Protein AF-A0A423TAK5-F1 (afdb_monomer)

Foldseek 3Di:
DDDDDDPPPPPPPPPVPPDDPPQCVLLVPAPDSPQLVVLLVLVVQLVVPVCPQPVLVVLLVVQCVVVVHDQDDQDPDPPPQDPDSSSSSSVVRVVVCVVPVPSVVSSVVSSVVCVQPDDQPLVVCLVCLCVRSDVVPVVLNVLLNVQSVPQDDPGNVSSVVSSCVSSRHD

pLDDT: mean 71.36, std 17.02, range [30.17, 91.31]

Secondary structure (DSSP, 8-state):
-----------------SS---HHHHHTT-SSHHHHHHHHHHHHHHHHHS-HHHHHHHHHHHHHHHTT--PPP-----TTS-S-HHHHHHHHHHHHHHT-HHHHHHHHHHHHHHHHH----HHHHHHHHHHHH-TT-HHHHHHHHHHHHH---SSHHHHHHHHHGGGG--

Organism: Penaeus vannamei (NCBI:txid6689)

Mean predicted aligned error: 14.68 Å

R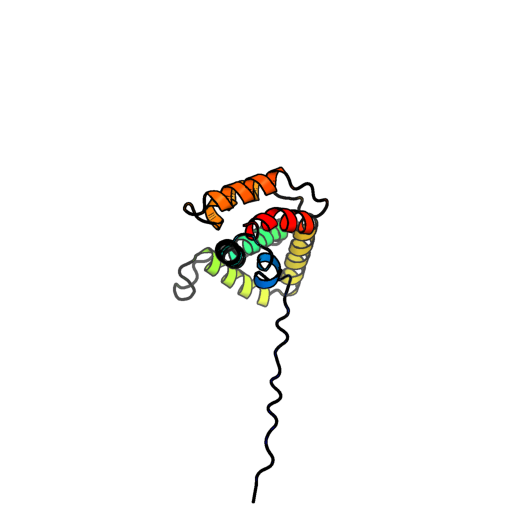adius of gyration: 21.28 Å; Cα contacts (8 Å, |Δi|>4): 114; chains: 1; bounding box: 60×43×61 Å

Sequence (170 aa):
MVGVALAQEQTTAASTTSGSNDAAVRCANSTDNTECLRRAEVCRAMFNRTHTYDRMVQSIRDCAEQLNITLPTPAPLPANNSSDPDRRYYNQLKLWFRARPQVKQQIFSCAHQIQQRRTPRREYLKTRVVVWVGEEETILAGLLRSNIDSCSAPSRQAYLSCVFEACYTP

Nearest PDB structures (foldseek):
  6nhj-assembly1_2  TM=2.029E-01  e=2.257E+00  Murine cytomegalovirus (strain Smith)

Structure (mmCIF, N/CA/C/O backbone):
data_AF-A0A423TAK5-F1
#
_entry.id   AF-A0A423TAK5-F1
#
loop_
_atom_site.group_PDB
_atom_site.id
_atom_site.type_symbol
_atom_site.label_atom_id
_atom_site.label_alt_id
_atom_site.label_comp_id
_atom_site.label_asym_id
_atom_site.label_entity_id
_atom_site.label_seq_id
_atom_site.pdbx_PDB_ins_code
_atom_site.Cartn_x
_atom_site.Cartn_y
_atom_site.Cartn_z
_atom_site.occupancy
_atom_site.B_iso_or_equiv
_atom_site.auth_seq_id
_atom_site.auth_comp_id
_atom_site.auth_asym_id
_atom_site.auth_atom_id
_atom_site.pdbx_PDB_model_num
ATOM 1 N N . MET A 1 1 ? 42.765 -17.620 38.499 1.00 39.78 1 MET A N 1
ATOM 2 C CA . MET A 1 1 ? 41.332 -17.966 38.602 1.00 39.78 1 MET A CA 1
ATOM 3 C C . MET A 1 1 ? 40.537 -16.812 38.032 1.00 39.78 1 MET A C 1
ATOM 5 O O . MET A 1 1 ? 40.765 -15.674 38.411 1.00 39.78 1 MET A O 1
ATOM 9 N N . VAL A 1 2 ? 39.740 -17.139 37.022 1.00 30.17 2 VAL A N 1
ATOM 10 C CA . VAL A 1 2 ? 38.994 -16.249 36.129 1.00 30.17 2 VAL A CA 1
ATOM 11 C C . VAL A 1 2 ? 37.653 -15.900 36.769 1.00 30.17 2 VAL A C 1
ATOM 13 O O . VAL A 1 2 ? 37.059 -16.759 37.414 1.00 30.17 2 VAL A O 1
ATOM 16 N N . GLY A 1 3 ? 37.163 -14.678 36.559 1.00 31.25 3 GLY A N 1
ATOM 17 C CA . GLY A 1 3 ? 35.797 -14.317 36.937 1.00 31.25 3 GLY A CA 1
ATOM 18 C C . GLY A 1 3 ? 35.450 -12.842 36.762 1.00 31.25 3 GLY A C 1
ATOM 19 O O . GLY A 1 3 ? 34.820 -12.273 37.643 1.00 31.25 3 GLY A O 1
ATOM 20 N N . VAL A 1 4 ? 35.878 -12.198 35.669 1.00 41.81 4 VAL A N 1
ATOM 21 C CA . VAL A 1 4 ? 35.356 -10.869 35.309 1.00 41.81 4 VAL A CA 1
ATOM 22 C C . VAL A 1 4 ? 34.043 -11.084 34.565 1.00 41.81 4 VAL A C 1
ATOM 24 O O . VAL A 1 4 ? 34.020 -11.702 33.501 1.00 41.81 4 VAL A O 1
ATOM 27 N N . ALA A 1 5 ? 32.950 -10.625 35.172 1.00 37.38 5 ALA A N 1
ATOM 28 C CA . ALA A 1 5 ? 31.611 -10.681 34.612 1.00 37.38 5 ALA A CA 1
ATOM 29 C C . ALA A 1 5 ? 31.556 -9.890 33.296 1.00 37.38 5 ALA A C 1
ATOM 31 O O . ALA A 1 5 ? 31.772 -8.680 33.271 1.00 37.38 5 ALA A O 1
ATOM 32 N N . LEU A 1 6 ? 31.276 -10.599 32.202 1.00 35.34 6 LEU A N 1
ATOM 33 C CA . LEU A 1 6 ? 30.931 -10.020 30.910 1.00 35.34 6 LEU A CA 1
ATOM 34 C C . LEU A 1 6 ? 29.619 -9.245 31.065 1.00 35.34 6 LEU A C 1
ATOM 36 O O . LEU A 1 6 ? 28.545 -9.838 31.155 1.00 35.34 6 LEU A O 1
ATOM 40 N N . ALA A 1 7 ? 29.714 -7.917 31.089 1.00 36.69 7 ALA A N 1
ATOM 41 C CA . ALA A 1 7 ? 28.585 -7.056 30.788 1.00 36.69 7 ALA A CA 1
ATOM 42 C C . ALA A 1 7 ? 28.173 -7.342 29.337 1.00 36.69 7 ALA A C 1
ATOM 44 O O . ALA A 1 7 ? 28.862 -6.959 28.393 1.00 36.69 7 ALA A O 1
ATOM 45 N N . GLN A 1 8 ? 27.082 -8.086 29.157 1.00 34.66 8 GLN A N 1
ATOM 46 C CA . GLN A 1 8 ? 26.405 -8.172 27.871 1.00 34.66 8 GLN A CA 1
ATOM 47 C C . GLN A 1 8 ? 25.842 -6.785 27.561 1.00 34.66 8 GLN A C 1
ATOM 49 O O . GLN A 1 8 ? 24.770 -6.418 28.038 1.00 34.66 8 GLN A O 1
ATOM 54 N N . GLU A 1 9 ? 26.567 -6.018 26.749 1.00 31.91 9 GLU A N 1
ATOM 55 C CA . GLU A 1 9 ? 25.977 -4.960 25.940 1.00 31.91 9 GLU A CA 1
ATOM 56 C C . GLU A 1 9 ? 24.928 -5.619 25.040 1.00 31.91 9 GLU A C 1
ATOM 58 O O . GLU A 1 9 ? 25.217 -6.124 23.954 1.00 31.91 9 GLU A O 1
ATOM 63 N N . GLN A 1 10 ? 23.686 -5.660 25.526 1.00 32.94 10 GLN A N 1
ATOM 64 C CA . GLN A 1 10 ? 22.521 -5.801 24.672 1.00 32.94 10 GLN A CA 1
ATOM 65 C C . GLN A 1 10 ? 22.537 -4.603 23.731 1.00 32.94 10 GLN A C 1
ATOM 67 O O . GLN A 1 10 ? 22.034 -3.525 24.038 1.00 32.94 10 GLN A O 1
ATOM 72 N N . THR A 1 11 ? 23.154 -4.804 22.572 1.00 31.67 11 THR A N 1
ATOM 73 C CA . THR A 1 11 ? 22.955 -3.985 21.390 1.00 31.67 11 THR A CA 1
ATOM 74 C C . THR A 1 11 ? 21.483 -4.155 21.030 1.00 31.67 11 THR A C 1
ATOM 76 O O . THR A 1 11 ? 21.094 -5.058 20.289 1.00 31.67 11 THR A O 1
ATOM 79 N N . THR A 1 12 ? 20.623 -3.332 21.630 1.00 32.78 12 THR A N 1
ATOM 80 C CA . THR A 1 12 ? 19.266 -3.132 21.149 1.00 32.78 12 THR A CA 1
ATOM 81 C C . THR A 1 12 ? 19.424 -2.550 19.760 1.00 32.78 12 THR A C 1
ATOM 83 O O . THR A 1 12 ? 19.722 -1.373 19.569 1.00 32.78 12 THR A O 1
ATOM 86 N N . ALA A 1 13 ? 19.317 -3.427 18.763 1.00 32.31 13 ALA A N 1
ATOM 87 C CA . ALA A 1 13 ? 19.166 -3.026 17.385 1.00 32.31 13 ALA A CA 1
ATOM 88 C C . ALA A 1 13 ? 18.031 -2.003 17.365 1.00 32.31 13 ALA A C 1
ATOM 90 O O . ALA A 1 13 ? 16.875 -2.346 17.630 1.00 32.31 13 ALA A O 1
ATOM 91 N N . ALA A 1 14 ? 18.386 -0.742 17.117 1.00 30.73 14 ALA A N 1
ATOM 92 C CA . ALA A 1 14 ? 17.443 0.318 16.842 1.00 30.73 14 ALA A CA 1
ATOM 93 C C . ALA A 1 14 ? 16.672 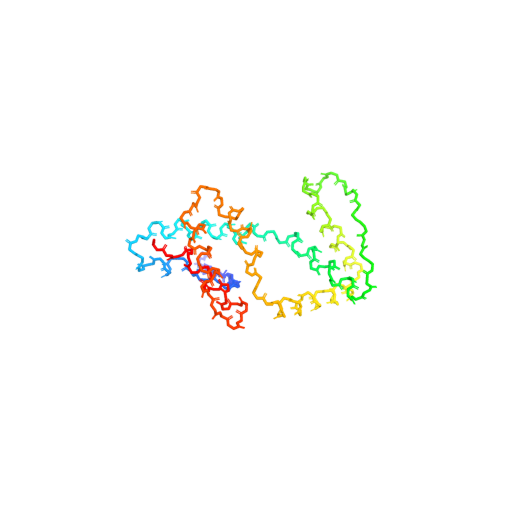-0.113 15.594 1.00 30.73 14 ALA A C 1
ATOM 95 O O . ALA A 1 14 ? 17.099 0.107 14.458 1.00 30.73 14 ALA A O 1
ATOM 96 N N . SER A 1 15 ? 15.561 -0.814 15.827 1.00 30.41 15 SER A N 1
ATOM 97 C CA . SER A 1 15 ? 14.543 -1.063 14.827 1.00 30.41 15 SER A CA 1
ATOM 98 C C . SER A 1 15 ? 14.191 0.303 14.288 1.00 30.41 15 SER A C 1
ATOM 100 O O . SER A 1 15 ? 13.713 1.170 15.012 1.00 30.41 15 SER A O 1
ATOM 102 N N . THR A 1 16 ? 14.547 0.526 13.033 1.00 30.53 16 THR A N 1
ATOM 103 C CA . THR A 1 16 ? 14.299 1.771 12.330 1.00 30.53 16 THR A CA 1
ATOM 104 C C . THR A 1 16 ? 12.791 1.826 12.115 1.00 30.53 16 THR A C 1
ATOM 106 O O . THR A 1 16 ? 12.262 1.309 11.132 1.00 30.53 16 THR A O 1
ATOM 109 N N . THR A 1 17 ? 12.078 2.354 13.111 1.00 35.88 17 THR A N 1
ATOM 110 C CA . THR A 1 17 ? 10.624 2.466 13.144 1.00 35.88 17 THR A CA 1
ATOM 111 C C . THR A 1 17 ? 10.212 3.520 12.131 1.00 35.88 17 THR A C 1
ATOM 113 O O . THR A 1 17 ? 10.077 4.706 12.421 1.00 35.88 17 THR A O 1
ATOM 116 N N . SER A 1 18 ? 10.036 3.082 10.890 1.00 35.50 18 SER A N 1
ATOM 117 C CA . SER A 1 18 ? 9.340 3.852 9.872 1.00 35.50 18 SER A CA 1
ATOM 118 C C . SER A 1 18 ? 7.864 3.950 10.286 1.00 35.50 18 SER A C 1
ATOM 120 O O . SER A 1 18 ? 7.072 3.057 10.010 1.00 35.50 18 SER A O 1
ATOM 122 N N . GLY A 1 19 ? 7.517 5.005 11.030 1.00 39.03 19 GLY A N 1
ATOM 123 C CA . GLY A 1 19 ? 6.141 5.477 11.228 1.00 39.03 19 GLY A CA 1
ATOM 124 C C . GLY A 1 19 ? 5.202 4.619 12.087 1.00 39.03 19 GLY A C 1
ATOM 125 O O . GLY A 1 19 ? 4.050 4.442 11.701 1.00 39.03 19 GLY A O 1
ATOM 126 N N . SER A 1 20 ? 5.637 4.106 13.244 1.00 41.22 20 SER A N 1
ATOM 127 C CA . SER A 1 20 ? 4.728 3.402 14.166 1.00 41.22 20 SER A CA 1
ATOM 128 C C . SER A 1 20 ? 4.101 4.362 15.178 1.00 41.22 20 SER A C 1
ATOM 130 O O . SER A 1 20 ? 4.706 4.681 16.198 1.00 41.22 20 SER A O 1
ATOM 132 N N . ASN A 1 21 ? 2.863 4.778 14.908 1.00 52.22 21 ASN A N 1
ATOM 133 C CA . ASN A 1 21 ? 1.894 5.115 15.949 1.00 52.22 21 ASN A CA 1
ATOM 134 C C . ASN A 1 21 ? 1.762 3.900 16.878 1.00 52.22 21 ASN A C 1
ATOM 136 O O . ASN A 1 21 ? 1.131 2.912 16.502 1.00 52.22 21 ASN A O 1
ATOM 140 N N . ASP A 1 22 ? 2.392 3.942 18.049 1.00 68.00 22 ASP A N 1
ATOM 141 C CA . ASP A 1 22 ? 2.345 2.836 18.999 1.00 68.00 22 ASP A CA 1
ATOM 142 C C . ASP A 1 22 ? 0.897 2.629 19.474 1.00 68.00 22 ASP A C 1
ATOM 144 O O . ASP A 1 22 ? 0.293 3.520 20.080 1.00 68.00 22 ASP A O 1
ATOM 148 N N . ALA A 1 23 ? 0.300 1.485 19.126 1.00 72.31 23 ALA A N 1
ATOM 149 C CA . ALA A 1 23 ? -1.115 1.214 19.386 1.00 72.31 23 ALA A CA 1
ATOM 150 C C . ALA A 1 23 ? -1.429 1.277 20.885 1.00 72.31 23 ALA A C 1
ATOM 152 O O . ALA A 1 23 ? -2.477 1.790 21.268 1.00 72.31 23 ALA A O 1
ATOM 153 N N . ALA A 1 24 ? -0.472 0.863 21.721 1.00 73.06 24 ALA A N 1
ATOM 154 C CA . ALA A 1 24 ? -0.560 0.966 23.171 1.00 73.06 24 ALA A CA 1
ATOM 155 C C . ALA A 1 24 ? -0.730 2.418 23.645 1.00 73.06 24 ALA A C 1
ATOM 157 O O . ALA A 1 24 ? -1.559 2.689 24.506 1.00 73.06 24 ALA A O 1
ATOM 158 N N . VAL A 1 25 ? -0.002 3.367 23.047 1.00 79.88 25 VAL A N 1
ATOM 159 C CA . VAL A 1 25 ? -0.085 4.794 23.402 1.00 79.88 25 VAL A CA 1
ATOM 160 C C . VAL A 1 25 ? -1.411 5.396 22.943 1.00 79.88 25 VAL A C 1
ATOM 162 O O . VAL A 1 25 ? -2.007 6.203 23.652 1.00 79.88 25 VAL A O 1
ATOM 165 N N . ARG A 1 26 ? -1.901 4.996 21.766 1.00 78.00 26 ARG A N 1
ATOM 166 C CA . ARG A 1 26 ? -3.132 5.558 21.188 1.00 78.00 26 ARG A CA 1
ATOM 167 C C . ARG A 1 26 ? -4.397 5.014 21.847 1.00 78.00 26 ARG A C 1
ATOM 169 O O . ARG A 1 26 ? -5.351 5.760 22.028 1.00 78.00 26 ARG A O 1
ATOM 176 N N . CYS A 1 27 ? -4.382 3.741 22.234 1.00 83.25 27 CYS A N 1
ATOM 177 C CA . CYS A 1 27 ? -5.495 3.084 22.913 1.00 83.25 27 CYS A CA 1
ATOM 178 C C . CYS A 1 27 ? -5.500 3.301 24.434 1.00 83.25 27 CYS A C 1
ATOM 180 O O . CYS A 1 27 ? -6.503 2.998 25.074 1.00 83.25 27 CYS A O 1
ATOM 182 N N . ALA A 1 28 ? -4.431 3.867 25.014 1.00 80.00 28 ALA A N 1
ATOM 183 C CA . ALA A 1 28 ? -4.310 4.095 26.458 1.00 80.00 28 ALA A CA 1
ATOM 184 C C . ALA A 1 28 ? -5.471 4.907 27.055 1.00 80.00 28 ALA A C 1
ATOM 186 O O . ALA A 1 28 ? -5.876 4.647 28.184 1.00 80.00 28 ALA A O 1
ATOM 187 N N . ASN A 1 29 ? -6.017 5.855 26.286 1.00 75.12 29 ASN A N 1
ATOM 188 C CA . ASN A 1 29 ? -7.117 6.729 26.706 1.00 75.12 29 ASN A CA 1
ATOM 189 C C . ASN A 1 29 ? -8.462 6.366 26.046 1.00 75.12 29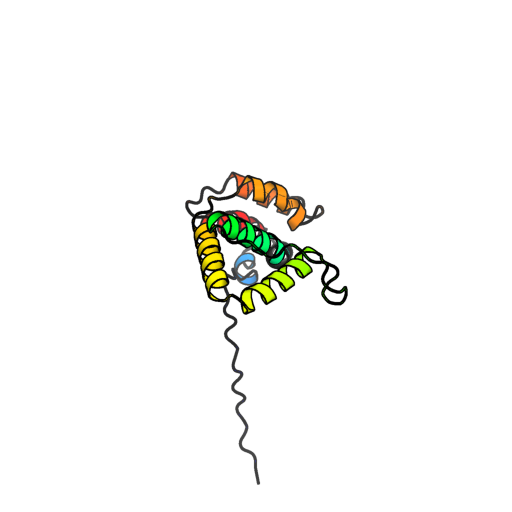 ASN A C 1
ATOM 191 O O . ASN A 1 29 ? -9.402 7.159 26.091 1.00 75.12 29 ASN A O 1
ATOM 195 N N . SER A 1 30 ? -8.551 5.203 25.393 1.00 80.75 30 SER A N 1
ATOM 196 C CA . SER A 1 30 ? -9.795 4.718 24.792 1.00 80.75 30 SER A CA 1
ATOM 197 C C . SER A 1 30 ? -10.801 4.333 25.879 1.00 80.75 30 SER A C 1
ATOM 199 O O . SER A 1 30 ? -10.427 3.762 26.903 1.00 80.75 30 SER A O 1
ATOM 201 N N . THR A 1 31 ? -12.091 4.586 25.641 1.00 82.12 31 THR A N 1
ATOM 202 C CA . THR A 1 31 ? -13.179 4.104 26.511 1.00 82.12 31 THR A CA 1
ATOM 203 C C . THR A 1 31 ? -13.273 2.578 26.534 1.00 82.12 31 THR A C 1
ATOM 205 O O . THR A 1 31 ? -13.706 2.014 27.533 1.00 82.12 31 THR A O 1
ATOM 208 N N . ASP A 1 32 ? -12.828 1.919 25.460 1.00 84.44 32 ASP A N 1
ATOM 209 C CA . ASP A 1 32 ? -12.629 0.472 25.382 1.00 84.44 32 ASP A CA 1
ATOM 210 C C . ASP A 1 32 ? -11.224 0.193 24.826 1.00 84.44 32 ASP A C 1
ATOM 212 O O . ASP A 1 32 ? -10.954 0.289 23.623 1.00 84.44 32 ASP A O 1
ATOM 216 N N . ASN A 1 33 ? -10.283 -0.071 25.731 1.00 83.44 33 ASN A N 1
ATOM 217 C CA . ASN A 1 33 ? -8.889 -0.329 25.376 1.00 83.44 33 ASN A CA 1
ATOM 218 C C . ASN A 1 33 ? -8.735 -1.690 24.674 1.00 83.44 33 ASN A C 1
ATOM 220 O O . ASN A 1 33 ? -7.962 -1.820 23.725 1.00 83.44 33 ASN A O 1
ATOM 224 N N . THR A 1 34 ? -9.510 -2.696 25.086 1.00 85.50 34 THR A N 1
ATOM 225 C CA . THR A 1 34 ? -9.441 -4.040 24.504 1.00 85.50 34 THR A CA 1
ATOM 226 C C . THR A 1 34 ? -9.911 -4.034 23.051 1.00 85.50 34 THR A C 1
ATOM 228 O O . THR A 1 34 ? -9.207 -4.566 22.190 1.00 85.50 34 THR A O 1
ATOM 231 N N . GLU A 1 35 ? -11.035 -3.381 22.749 1.00 84.19 35 GLU A N 1
ATOM 232 C CA . GLU A 1 35 ? -11.532 -3.270 21.373 1.00 84.19 35 GLU A CA 1
ATOM 233 C C . GLU A 1 35 ? -10.629 -2.378 20.506 1.00 84.19 35 GLU A C 1
ATOM 235 O O . GLU A 1 35 ? -10.339 -2.721 19.356 1.00 84.19 35 GLU A O 1
ATOM 240 N N . CYS A 1 36 ? -10.093 -1.285 21.065 1.00 83.88 36 CYS A N 1
ATOM 241 C CA . CYS A 1 36 ? -9.133 -0.431 20.361 1.00 83.88 36 CYS A CA 1
ATOM 242 C C . CYS A 1 36 ? -7.871 -1.204 19.951 1.00 83.88 36 CYS A C 1
ATOM 244 O O . CYS A 1 36 ? -7.447 -1.134 18.796 1.00 83.88 36 CYS A O 1
ATOM 246 N N . LEU A 1 37 ? -7.290 -1.998 20.857 1.00 85.44 37 LEU A N 1
ATOM 247 C CA . LEU A 1 37 ? -6.115 -2.818 20.550 1.00 85.44 37 LEU A CA 1
ATOM 248 C C . LEU A 1 37 ? -6.428 -3.916 19.527 1.00 85.44 37 LEU A C 1
ATOM 250 O O . LEU A 1 37 ? -5.618 -4.168 18.632 1.00 85.44 37 LEU A O 1
ATOM 254 N N . ARG A 1 38 ? -7.611 -4.538 19.613 1.00 86.62 38 ARG A N 1
ATOM 255 C CA . ARG A 1 38 ? -8.061 -5.551 18.649 1.00 86.62 38 ARG A CA 1
ATOM 256 C C . ARG A 1 38 ? -8.156 -4.966 17.235 1.00 86.62 38 ARG A C 1
ATOM 258 O O . ARG A 1 38 ? -7.577 -5.525 16.304 1.00 86.62 38 ARG A O 1
ATOM 265 N N . ARG A 1 39 ? -8.813 -3.810 17.071 1.00 84.31 39 ARG A N 1
ATOM 266 C CA . ARG A 1 39 ? -8.915 -3.097 15.781 1.00 84.31 39 ARG A CA 1
ATOM 267 C C . ARG A 1 39 ? -7.562 -2.607 15.281 1.00 84.31 39 ARG A C 1
ATOM 269 O O . ARG A 1 39 ? -7.278 -2.713 14.086 1.00 84.31 39 ARG A O 1
ATOM 276 N N . ALA A 1 40 ? -6.707 -2.125 16.179 1.00 83.88 40 ALA A N 1
ATOM 277 C CA . ALA A 1 40 ? -5.353 -1.725 15.829 1.00 83.88 40 ALA A CA 1
ATOM 278 C C . ALA A 1 40 ? -4.554 -2.906 15.258 1.00 83.88 40 ALA A C 1
ATOM 280 O O . ALA A 1 40 ? -3.846 -2.723 14.266 1.00 83.88 40 ALA A O 1
ATOM 281 N N . GLU A 1 41 ? -4.711 -4.120 15.799 1.00 81.06 41 GLU A N 1
ATOM 282 C CA . GLU A 1 41 ? -4.064 -5.316 15.249 1.00 81.06 41 GLU A CA 1
ATOM 283 C C . GLU A 1 41 ? -4.664 -5.732 13.898 1.00 81.06 41 GLU A C 1
ATOM 285 O O . GLU A 1 41 ? -3.911 -6.067 12.985 1.00 81.06 41 GLU A O 1
ATOM 290 N N . VAL A 1 42 ? -5.986 -5.629 13.703 1.00 81.38 42 VAL A N 1
ATOM 291 C CA . VAL A 1 42 ? -6.620 -5.832 12.382 1.00 81.38 42 VAL A CA 1
ATOM 292 C C . VAL A 1 42 ? -6.034 -4.864 11.351 1.00 81.38 42 VAL A C 1
ATOM 294 O O . VAL A 1 42 ? -5.617 -5.271 10.262 1.00 81.38 42 VAL A O 1
ATOM 297 N N . CYS A 1 43 ? -5.921 -3.584 11.700 1.00 78.62 43 CYS A N 1
ATOM 298 C CA . CYS A 1 43 ? -5.318 -2.585 10.828 1.00 78.62 43 CYS A CA 1
ATOM 299 C C . CYS A 1 43 ? -3.819 -2.822 10.605 1.00 78.62 43 CYS A C 1
ATOM 301 O O . CYS A 1 43 ? -3.332 -2.673 9.486 1.00 78.62 43 CYS A O 1
ATOM 303 N N . ARG A 1 44 ? -3.068 -3.234 11.628 1.00 76.62 44 ARG A N 1
ATOM 304 C CA . ARG A 1 44 ? -1.650 -3.599 11.509 1.00 76.62 44 ARG A CA 1
ATOM 305 C C . ARG A 1 44 ? -1.461 -4.807 10.594 1.00 76.62 44 ARG A C 1
ATOM 307 O O . ARG A 1 44 ? -0.593 -4.780 9.720 1.00 76.62 44 ARG A O 1
ATOM 314 N N . ALA A 1 45 ? -2.300 -5.830 10.732 1.00 70.75 45 ALA A N 1
ATOM 315 C CA . ALA A 1 45 ? -2.347 -6.972 9.832 1.00 70.75 45 ALA A CA 1
ATOM 316 C C . ALA A 1 45 ? -2.679 -6.531 8.403 1.00 70.75 45 ALA A C 1
ATOM 318 O O . ALA A 1 45 ? -2.001 -6.976 7.481 1.00 70.75 45 ALA A O 1
ATOM 319 N N . MET A 1 46 ? -3.622 -5.604 8.202 1.00 68.88 46 MET A N 1
ATOM 320 C CA . MET A 1 46 ? -3.857 -4.968 6.901 1.00 68.88 46 MET A CA 1
ATOM 321 C C . MET A 1 46 ? -2.583 -4.299 6.372 1.00 68.88 46 MET A C 1
ATOM 323 O O . MET A 1 46 ? -2.181 -4.599 5.250 1.00 68.88 46 MET A O 1
ATOM 327 N N . PHE A 1 47 ? -1.926 -3.427 7.147 1.00 64.38 47 PHE A N 1
ATOM 328 C CA . PHE A 1 47 ? -0.716 -2.720 6.711 1.00 64.38 47 PHE A CA 1
ATOM 329 C C . PHE A 1 47 ? 0.380 -3.696 6.284 1.00 64.38 47 PHE A C 1
ATOM 331 O O . PHE A 1 47 ? 0.944 -3.541 5.198 1.00 64.38 47 PHE A O 1
ATOM 338 N N . ASN A 1 48 ? 0.587 -4.755 7.064 1.00 60.41 48 ASN A N 1
ATOM 339 C CA . ASN A 1 48 ? 1.548 -5.815 6.772 1.00 60.41 48 ASN A CA 1
ATOM 340 C C . ASN A 1 48 ? 1.132 -6.685 5.569 1.00 60.41 48 ASN A C 1
ATOM 342 O O . ASN A 1 48 ? 1.989 -7.115 4.798 1.00 60.41 48 ASN A O 1
ATOM 346 N N . ARG A 1 49 ? -0.175 -6.913 5.369 1.00 54.78 49 ARG A N 1
ATOM 347 C CA . ARG A 1 49 ? -0.760 -7.650 4.230 1.00 54.78 49 ARG A CA 1
ATOM 348 C C . ARG A 1 49 ? -0.907 -6.803 2.970 1.00 54.78 49 ARG A C 1
ATOM 350 O O . ARG A 1 49 ? -1.270 -7.344 1.927 1.00 54.78 49 ARG A O 1
ATOM 357 N N . THR A 1 50 ? -0.636 -5.495 3.014 1.00 52.44 50 THR A N 1
ATOM 358 C CA . THR A 1 50 ? -0.737 -4.630 1.833 1.00 52.44 50 THR A CA 1
ATOM 359 C C . THR A 1 50 ? 0.364 -4.978 0.830 1.00 52.44 50 THR A C 1
ATOM 361 O O . THR A 1 50 ? 1.412 -4.341 0.806 1.00 52.44 50 THR A O 1
ATOM 364 N N . HIS A 1 51 ? 0.103 -6.001 0.010 1.00 58.62 51 HIS A N 1
ATOM 365 C CA . HIS A 1 51 ? 0.725 -6.369 -1.265 1.00 58.62 51 HIS A CA 1
ATOM 366 C C . HIS A 1 51 ? 1.926 -5.502 -1.644 1.00 58.62 51 HIS A C 1
ATOM 368 O O . HIS A 1 51 ? 1.826 -4.580 -2.463 1.00 58.62 51 HIS A O 1
ATOM 374 N N . THR A 1 52 ? 3.079 -5.802 -1.044 1.00 60.03 52 THR A N 1
ATOM 375 C CA . THR A 1 52 ? 4.336 -5.150 -1.409 1.00 60.03 52 THR A CA 1
ATOM 376 C C . THR A 1 52 ? 4.698 -5.502 -2.843 1.00 60.03 52 THR A C 1
ATOM 378 O O . THR A 1 52 ? 5.237 -4.655 -3.542 1.00 60.03 52 THR A O 1
ATOM 381 N N . TYR A 1 53 ? 4.365 -6.711 -3.308 1.00 61.53 53 TYR A N 1
ATOM 382 C CA . TYR A 1 53 ? 4.753 -7.194 -4.629 1.00 61.53 53 TYR A CA 1
ATOM 383 C C . TYR A 1 53 ? 3.896 -6.606 -5.751 1.00 61.53 53 TYR A C 1
ATOM 385 O O . TYR A 1 53 ? 4.461 -5.907 -6.583 1.00 61.53 53 TYR A O 1
ATOM 393 N N . ASP A 1 54 ? 2.570 -6.752 -5.745 1.00 64.12 54 ASP A N 1
ATOM 394 C CA . ASP A 1 54 ? 1.731 -6.311 -6.879 1.00 64.12 54 ASP A CA 1
ATOM 395 C C . ASP A 1 54 ? 1.790 -4.801 -7.098 1.00 64.12 54 ASP A C 1
ATOM 397 O O . ASP A 1 54 ? 1.939 -4.326 -8.223 1.00 64.12 54 ASP A O 1
ATOM 401 N N . ARG A 1 55 ? 1.748 -4.013 -6.013 1.00 68.12 55 ARG A N 1
ATOM 402 C CA . ARG A 1 55 ? 1.890 -2.553 -6.117 1.00 68.12 55 ARG A CA 1
ATOM 403 C C . ARG A 1 55 ? 3.269 -2.149 -6.613 1.00 68.12 55 ARG A C 1
ATOM 405 O O . ARG A 1 55 ? 3.376 -1.190 -7.376 1.00 68.12 55 ARG A O 1
ATOM 412 N N . MET A 1 56 ? 4.316 -2.837 -6.165 1.00 73.81 56 MET A N 1
ATOM 413 C CA . MET A 1 56 ? 5.676 -2.555 -6.614 1.00 73.81 56 MET A CA 1
ATOM 414 C C . MET A 1 56 ? 5.856 -2.955 -8.075 1.00 73.81 56 MET A C 1
ATOM 416 O O . MET A 1 56 ? 6.395 -2.165 -8.840 1.00 73.81 56 MET A O 1
ATOM 420 N N . VAL A 1 57 ? 5.350 -4.118 -8.486 1.00 79.31 57 VAL A N 1
ATOM 421 C CA . VAL A 1 57 ? 5.348 -4.585 -9.876 1.00 79.31 57 VAL A CA 1
ATOM 422 C C . VAL A 1 57 ? 4.598 -3.602 -10.770 1.00 79.31 57 VAL A C 1
ATOM 424 O O . VAL A 1 57 ? 5.130 -3.216 -11.808 1.00 79.31 57 VAL A O 1
ATOM 427 N N . GLN A 1 58 ? 3.416 -3.138 -10.358 1.00 77.81 58 GLN A N 1
ATOM 428 C CA . GLN A 1 58 ? 2.662 -2.149 -11.124 1.00 77.81 58 GLN A CA 1
ATOM 429 C C . GLN A 1 58 ? 3.424 -0.826 -11.228 1.00 77.81 58 GLN A C 1
ATOM 431 O O . GLN A 1 58 ? 3.569 -0.290 -12.316 1.00 77.81 58 GLN A O 1
ATOM 436 N N . SER A 1 59 ? 3.996 -0.333 -10.125 1.00 79.94 59 SER A N 1
ATOM 437 C CA . SER A 1 59 ? 4.802 0.892 -10.156 1.00 79.94 59 SER A CA 1
ATOM 438 C C . SER A 1 59 ? 6.048 0.756 -11.036 1.00 79.94 59 SER A C 1
ATOM 440 O O . SER A 1 59 ? 6.463 1.735 -11.649 1.00 79.94 59 SER A O 1
ATOM 442 N N . ILE A 1 60 ? 6.652 -0.434 -11.089 1.00 85.56 60 ILE A N 1
ATOM 443 C CA . ILE A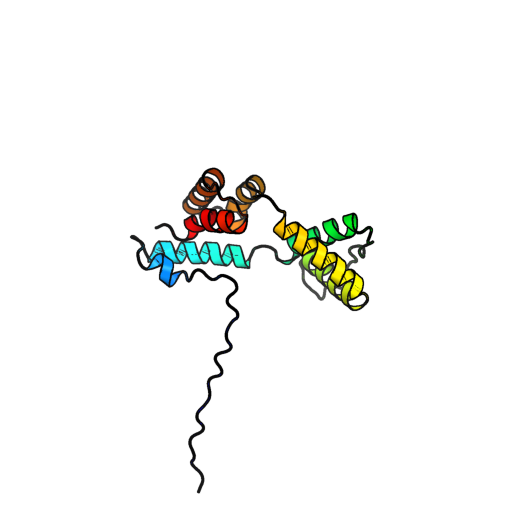 1 60 ? 7.776 -0.744 -11.975 1.00 85.56 60 ILE A CA 1
ATOM 444 C C . ILE A 1 60 ? 7.319 -0.717 -13.438 1.00 85.56 60 ILE A C 1
ATOM 446 O O . ILE A 1 60 ? 8.025 -0.136 -14.254 1.00 85.56 60 ILE A O 1
ATOM 450 N N . ARG A 1 61 ? 6.151 -1.291 -13.765 1.00 85.56 61 ARG A N 1
ATOM 451 C CA . ARG A 1 61 ? 5.567 -1.250 -15.119 1.00 85.56 61 ARG A CA 1
ATOM 452 C C . ARG A 1 61 ? 5.262 0.179 -15.561 1.00 85.56 61 ARG A C 1
ATOM 454 O O . ARG A 1 61 ? 5.768 0.587 -16.598 1.00 85.56 61 ARG A O 1
ATOM 461 N N . ASP A 1 62 ? 4.539 0.938 -14.737 1.00 84.00 62 ASP A N 1
ATOM 462 C CA . ASP A 1 62 ? 4.170 2.332 -15.022 1.00 84.00 62 ASP A CA 1
ATOM 463 C C . ASP A 1 62 ? 5.421 3.187 -15.319 1.00 84.00 62 ASP A C 1
ATOM 465 O O . ASP A 1 62 ? 5.451 3.979 -16.258 1.00 84.00 62 ASP A O 1
ATOM 469 N N . CYS A 1 63 ? 6.485 3.018 -14.526 1.00 87.25 63 CYS A N 1
ATOM 470 C CA . CYS A 1 63 ? 7.737 3.747 -14.728 1.00 87.25 63 CYS A CA 1
ATOM 471 C C . CYS A 1 63 ? 8.554 3.243 -15.912 1.00 87.25 63 CYS A C 1
ATOM 473 O O . CYS A 1 63 ? 9.207 4.038 -16.578 1.00 87.25 63 CYS A O 1
ATOM 475 N N . ALA A 1 64 ? 8.550 1.938 -16.171 1.00 88.31 64 ALA A N 1
ATOM 476 C CA . ALA A 1 64 ? 9.235 1.388 -17.327 1.00 88.31 64 ALA A CA 1
ATOM 477 C C . ALA A 1 64 ? 8.608 1.898 -18.631 1.00 88.31 64 ALA A C 1
ATOM 479 O O . ALA A 1 64 ? 9.343 2.267 -19.537 1.00 88.31 64 ALA A O 1
ATOM 480 N N . GLU A 1 65 ? 7.281 2.019 -18.693 1.00 87.50 65 GLU A N 1
ATOM 481 C CA . GLU A 1 65 ? 6.578 2.624 -19.827 1.00 87.50 65 GLU A CA 1
ATOM 482 C C . GLU A 1 65 ? 6.968 4.099 -20.021 1.00 87.50 65 GLU A C 1
ATOM 484 O O . GLU A 1 65 ? 7.383 4.486 -21.111 1.00 87.50 65 GLU A O 1
ATOM 489 N N . GLN A 1 66 ? 6.946 4.909 -18.953 1.00 83.75 66 GLN A N 1
ATOM 490 C CA . GLN A 1 66 ? 7.335 6.329 -19.018 1.00 83.75 66 GLN A CA 1
ATOM 491 C C . GLN A 1 66 ? 8.788 6.545 -19.451 1.00 83.75 66 GLN A C 1
ATOM 493 O O . GLN A 1 66 ? 9.102 7.523 -20.125 1.00 83.75 66 GLN A O 1
ATOM 498 N N . LEU A 1 67 ? 9.680 5.645 -19.041 1.00 88.06 67 LEU A N 1
ATOM 499 C CA . LEU A 1 67 ? 11.105 5.707 -19.353 1.00 88.06 67 LEU A CA 1
ATOM 500 C C . LEU A 1 67 ? 11.462 4.956 -20.647 1.00 88.06 67 LEU A C 1
ATOM 502 O O . LEU A 1 67 ? 12.641 4.878 -20.988 1.00 88.06 67 LEU A O 1
ATOM 506 N N . ASN A 1 68 ? 10.471 4.399 -21.352 1.00 91.31 68 ASN A N 1
ATOM 507 C CA . ASN A 1 68 ? 10.639 3.570 -22.547 1.00 91.31 68 ASN A CA 1
ATOM 508 C C . ASN A 1 68 ? 11.612 2.384 -22.344 1.00 91.31 68 ASN A C 1
ATOM 510 O O . ASN A 1 68 ? 12.463 2.081 -23.181 1.00 91.31 68 ASN A O 1
ATOM 514 N N . ILE A 1 69 ? 11.506 1.721 -21.190 1.00 89.88 69 ILE A N 1
ATOM 515 C CA . ILE A 1 69 ? 12.298 0.555 -20.793 1.00 89.88 69 ILE A CA 1
ATOM 516 C C . ILE A 1 69 ? 11.467 -0.714 -20.989 1.00 89.88 69 ILE A C 1
ATOM 518 O O . ILE A 1 69 ? 10.413 -0.893 -20.382 1.00 89.88 69 ILE A O 1
ATOM 522 N N . THR A 1 70 ? 11.983 -1.665 -21.765 1.00 89.62 70 THR A N 1
ATOM 523 C CA . THR A 1 70 ? 11.349 -2.980 -21.920 1.00 89.62 70 THR A CA 1
ATOM 524 C C . THR A 1 70 ? 11.666 -3.880 -20.724 1.00 89.62 70 THR A C 1
ATOM 526 O O . THR A 1 70 ? 12.807 -4.308 -20.526 1.00 89.62 70 THR A O 1
ATOM 529 N N . LEU A 1 71 ? 10.647 -4.182 -19.918 1.00 87.56 71 LEU A N 1
ATOM 530 C CA . LEU A 1 71 ? 10.745 -5.150 -18.824 1.00 87.56 71 LEU A CA 1
ATOM 531 C C . LEU A 1 71 ? 10.759 -6.592 -19.355 1.00 87.56 71 LEU A C 1
ATOM 533 O O . LEU A 1 71 ? 10.200 -6.857 -20.421 1.00 87.56 71 LEU A O 1
ATOM 537 N N . PRO A 1 72 ? 11.363 -7.547 -18.620 1.00 84.69 72 PRO A N 1
ATOM 538 C CA . PRO A 1 72 ? 11.276 -8.954 -18.984 1.00 84.69 72 PRO A CA 1
ATOM 539 C C . PRO A 1 72 ? 9.814 -9.404 -18.951 1.00 84.69 72 PRO A C 1
ATOM 541 O O . PRO A 1 72 ? 9.080 -9.065 -18.025 1.00 84.69 72 PRO A O 1
ATOM 544 N N . THR A 1 73 ? 9.391 -10.190 -19.938 1.00 77.38 73 THR A N 1
ATOM 545 C CA . THR A 1 73 ? 8.072 -10.822 -19.906 1.00 77.38 73 THR A CA 1
ATOM 546 C C . THR A 1 73 ? 8.002 -11.828 -18.753 1.00 77.38 73 THR A C 1
ATOM 548 O O . THR A 1 73 ? 9.022 -12.450 -18.429 1.00 77.38 73 THR A O 1
ATOM 551 N N . PRO A 1 74 ? 6.830 -11.998 -18.109 1.00 68.25 74 PRO A N 1
ATOM 552 C CA . PRO A 1 74 ? 6.652 -13.022 -17.090 1.00 68.25 74 PRO A CA 1
ATOM 553 C C . PRO A 1 74 ? 6.959 -14.391 -17.691 1.00 68.25 74 PRO A C 1
ATOM 555 O O . PRO A 1 74 ? 6.205 -14.901 -18.516 1.00 68.25 74 PRO A O 1
ATOM 558 N N . ALA A 1 75 ? 8.097 -14.967 -17.315 1.00 63.94 75 ALA A N 1
ATOM 559 C CA . ALA A 1 75 ? 8.444 -16.322 -17.702 1.00 63.94 75 ALA A CA 1
ATOM 560 C C . ALA A 1 75 ? 7.911 -17.279 -16.628 1.00 63.94 75 ALA A C 1
ATOM 562 O O . ALA A 1 75 ? 7.923 -16.930 -15.440 1.00 63.94 75 ALA A O 1
ATOM 563 N N . PRO A 1 76 ? 7.475 -18.494 -16.996 1.00 57.97 76 PRO A N 1
ATOM 564 C CA . PRO A 1 76 ? 7.206 -19.527 -16.011 1.00 57.97 76 PRO A CA 1
ATOM 565 C C . PRO A 1 76 ? 8.521 -19.869 -15.298 1.00 57.97 76 PRO A C 1
ATOM 567 O O . PRO A 1 76 ? 9.370 -20.586 -15.820 1.00 57.97 76 PRO A O 1
ATOM 570 N N . LEU A 1 77 ? 8.726 -19.302 -14.106 1.00 56.72 77 LEU A N 1
ATOM 571 C CA . LEU A 1 77 ? 9.820 -19.717 -13.234 1.00 56.72 77 LEU A CA 1
ATOM 572 C C . LEU A 1 77 ? 9.578 -21.166 -12.778 1.00 56.72 77 LEU A C 1
ATOM 574 O O . LEU A 1 77 ? 8.418 -21.545 -12.576 1.00 56.72 77 LEU A O 1
ATOM 578 N N . PRO A 1 78 ? 10.643 -21.967 -12.571 1.00 55.53 78 PRO A N 1
ATOM 579 C CA . PRO A 1 78 ? 10.509 -23.315 -12.032 1.00 55.53 78 PRO A CA 1
ATOM 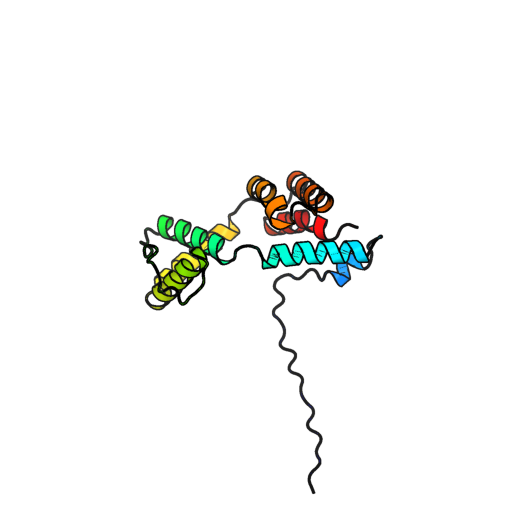580 C C . PRO A 1 78 ? 9.726 -23.275 -10.715 1.00 55.53 78 PRO A C 1
ATOM 582 O O . PRO A 1 78 ? 9.914 -22.367 -9.899 1.00 55.53 78 PRO A O 1
ATOM 585 N N . ALA A 1 79 ? 8.842 -24.259 -10.525 1.00 53.72 79 ALA A N 1
ATOM 586 C CA . ALA A 1 79 ? 7.825 -24.330 -9.468 1.00 53.72 79 ALA A CA 1
ATOM 587 C C . ALA A 1 79 ? 8.355 -24.210 -8.023 1.00 53.72 79 ALA A C 1
ATOM 589 O O . ALA A 1 79 ? 7.575 -24.078 -7.083 1.00 53.72 79 ALA A O 1
ATOM 590 N N . ASN A 1 80 ? 9.674 -24.200 -7.850 1.00 51.69 80 ASN A N 1
ATOM 591 C CA . ASN A 1 80 ? 10.372 -24.264 -6.575 1.00 51.69 80 ASN A CA 1
ATOM 592 C C . ASN A 1 80 ? 10.409 -22.915 -5.830 1.00 51.69 80 ASN A C 1
ATOM 594 O O . ASN A 1 80 ? 10.824 -22.874 -4.678 1.00 51.69 80 ASN A O 1
ATOM 598 N N . ASN A 1 81 ? 9.970 -21.813 -6.452 1.00 55.75 81 ASN A N 1
ATOM 599 C CA . ASN A 1 81 ? 9.954 -20.485 -5.833 1.00 55.75 81 ASN A CA 1
ATOM 600 C C . ASN A 1 81 ? 8.537 -19.898 -5.821 1.00 55.75 81 ASN A C 1
ATOM 602 O O . ASN A 1 81 ? 8.164 -19.158 -6.727 1.00 55.75 81 ASN A O 1
ATOM 606 N N . SER A 1 82 ? 7.786 -20.171 -4.749 1.00 54.91 82 SER A N 1
ATOM 607 C CA . SER A 1 82 ? 6.438 -19.642 -4.462 1.00 54.91 82 SER A CA 1
ATOM 608 C C . SER A 1 82 ? 5.317 -20.199 -5.350 1.00 54.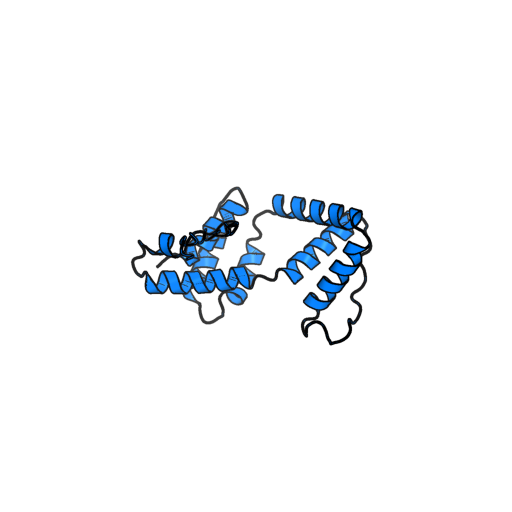91 82 SER A C 1
ATOM 610 O O . SER A 1 82 ? 5.483 -20.345 -6.554 1.00 54.91 82 SER A O 1
ATOM 612 N N . SER A 1 83 ? 4.146 -20.492 -4.780 1.00 60.44 83 SER A N 1
ATOM 613 C CA . SER A 1 83 ? 2.910 -20.798 -5.528 1.00 60.44 83 SER A CA 1
ATOM 614 C C . SER A 1 83 ? 2.260 -19.546 -6.137 1.00 60.44 83 SER A C 1
ATOM 616 O O . SER A 1 83 ? 1.478 -19.655 -7.074 1.00 60.44 83 SER A O 1
ATOM 618 N N . ASP A 1 84 ? 2.621 -18.365 -5.633 1.00 64.31 84 ASP A N 1
ATOM 619 C CA . ASP A 1 84 ? 2.102 -17.066 -6.067 1.00 64.31 84 ASP A CA 1
ATOM 620 C C . ASP A 1 84 ? 2.790 -16.567 -7.368 1.00 64.31 84 ASP A C 1
ATOM 622 O O . ASP A 1 84 ? 4.021 -16.387 -7.372 1.00 64.31 84 ASP A O 1
ATOM 626 N N . PRO A 1 85 ? 2.033 -16.340 -8.464 1.00 65.50 85 PRO A N 1
ATOM 627 C CA . PRO A 1 85 ? 2.558 -15.897 -9.758 1.00 65.50 85 PRO A CA 1
ATOM 628 C C . PRO A 1 85 ? 3.146 -14.477 -9.738 1.00 65.50 85 PRO A C 1
ATOM 630 O O . PRO A 1 85 ? 4.145 -14.224 -10.419 1.00 65.50 85 PRO A O 1
ATOM 633 N N . ASP A 1 86 ? 2.611 -13.565 -8.927 1.00 67.06 86 ASP A N 1
ATOM 634 C CA . ASP A 1 86 ? 3.114 -12.192 -8.823 1.00 67.06 86 ASP A CA 1
ATOM 635 C C . ASP A 1 86 ? 4.442 -12.158 -8.065 1.00 67.06 86 ASP A C 1
ATOM 637 O O . ASP A 1 86 ? 5.402 -11.480 -8.457 1.00 67.06 86 ASP A O 1
ATOM 641 N N . ARG A 1 87 ? 4.563 -12.994 -7.029 1.00 71.56 87 ARG A N 1
ATOM 642 C CA . ARG A 1 87 ? 5.830 -13.189 -6.314 1.00 71.56 87 ARG A CA 1
ATOM 643 C C . ARG A 1 87 ? 6.906 -13.814 -7.206 1.00 71.56 87 ARG A C 1
ATOM 645 O O . ARG A 1 87 ? 8.075 -13.422 -7.110 1.00 71.56 87 ARG A O 1
ATOM 652 N N . ARG A 1 88 ? 6.539 -14.745 -8.097 1.00 75.25 88 ARG A N 1
ATOM 653 C CA . ARG A 1 88 ? 7.449 -15.294 -9.122 1.00 75.25 88 ARG A CA 1
ATOM 654 C C . ARG A 1 88 ? 7.953 -14.196 -10.049 1.00 75.25 88 ARG A C 1
ATOM 656 O O . ARG A 1 88 ? 9.164 -14.011 -10.176 1.00 75.25 88 ARG A O 1
ATOM 663 N N . TYR A 1 89 ? 7.046 -13.423 -10.635 1.00 77.75 89 TYR A N 1
ATOM 664 C CA . TYR A 1 89 ? 7.422 -12.362 -11.561 1.00 77.75 89 TYR A CA 1
ATOM 665 C C . TYR A 1 89 ? 8.301 -11.292 -10.897 1.00 77.75 89 TYR A C 1
ATOM 667 O O . TYR A 1 89 ? 9.314 -10.864 -11.454 1.00 77.75 89 TYR A O 1
ATOM 675 N N . TYR A 1 90 ? 8.002 -10.923 -9.651 1.00 81.19 90 TYR A N 1
ATOM 676 C CA . TYR A 1 90 ? 8.842 -9.991 -8.908 1.00 81.19 90 TYR A CA 1
ATOM 677 C C . TYR A 1 90 ? 10.266 -10.525 -8.656 1.00 81.19 90 TYR A C 1
ATOM 679 O O . TYR A 1 90 ? 11.244 -9.775 -8.744 1.00 81.19 90 TYR A O 1
ATOM 687 N N . ASN A 1 91 ? 10.423 -11.824 -8.390 1.00 80.50 91 ASN A N 1
ATOM 688 C CA . ASN A 1 91 ? 11.746 -12.442 -8.266 1.00 80.50 91 ASN A CA 1
ATOM 689 C C . ASN A 1 91 ? 12.517 -12.439 -9.597 1.00 80.50 91 ASN A C 1
ATOM 691 O O . ASN A 1 91 ? 13.725 -12.189 -9.601 1.00 80.50 91 ASN A O 1
ATOM 695 N N . GLN A 1 92 ? 11.832 -12.639 -10.725 1.00 84.44 92 GLN A N 1
ATOM 696 C CA . GLN A 1 92 ? 12.429 -12.503 -12.056 1.00 84.44 92 GLN A CA 1
ATOM 697 C C . GLN A 1 92 ? 12.915 -11.067 -12.303 1.00 84.44 92 GLN A C 1
ATOM 699 O O . GLN A 1 92 ? 14.058 -10.860 -12.720 1.00 84.44 92 GLN A O 1
ATOM 704 N N . LEU A 1 93 ? 12.095 -10.066 -11.965 1.00 85.94 93 LEU A N 1
ATOM 705 C CA . LEU A 1 93 ? 12.475 -8.654 -12.046 1.00 85.94 93 LEU A CA 1
ATOM 706 C C . LEU A 1 93 ? 13.703 -8.346 -11.183 1.00 85.94 93 LEU A C 1
ATOM 708 O O . LEU A 1 93 ? 14.615 -7.661 -11.639 1.00 85.94 93 LEU A O 1
ATOM 712 N N . LYS A 1 94 ? 13.783 -8.888 -9.960 1.00 85.19 94 LYS A N 1
ATOM 713 C CA . LYS A 1 94 ? 14.963 -8.732 -9.092 1.00 85.19 94 LYS A CA 1
ATOM 714 C C . LYS A 1 94 ? 16.247 -9.221 -9.759 1.00 85.19 94 LYS A C 1
ATOM 716 O O . LYS A 1 94 ? 17.256 -8.521 -9.697 1.00 85.19 94 LYS A O 1
ATOM 721 N N . LEU A 1 95 ? 16.225 -10.401 -10.379 1.00 86.75 95 LEU A N 1
ATOM 722 C CA . LEU A 1 95 ? 17.386 -10.946 -11.091 1.00 86.75 95 LEU A CA 1
ATOM 723 C C . LEU A 1 95 ? 17.748 -10.085 -12.304 1.00 86.75 95 LEU A C 1
ATOM 725 O O . LEU A 1 95 ? 18.914 -9.752 -12.503 1.00 86.75 95 LEU A O 1
ATOM 729 N N . TRP A 1 96 ? 16.744 -9.645 -13.057 1.00 87.69 96 TRP A N 1
ATOM 730 C CA . TRP A 1 96 ? 16.935 -8.767 -14.207 1.00 87.69 96 TRP A CA 1
ATOM 731 C C . TRP A 1 96 ? 17.552 -7.412 -13.822 1.00 87.69 96 TRP A C 1
ATOM 733 O O . TRP A 1 96 ? 18.454 -6.929 -14.509 1.00 87.69 96 TRP A O 1
ATOM 743 N N . PHE A 1 97 ? 17.136 -6.837 -12.689 1.00 91.25 97 PHE A N 1
ATOM 744 C CA . PHE A 1 97 ? 17.703 -5.604 -12.139 1.00 91.25 97 PHE A CA 1
ATOM 745 C C . PHE A 1 97 ? 19.128 -5.767 -11.610 1.00 91.25 97 PHE A C 1
ATOM 747 O O . PHE A 1 97 ? 19.899 -4.812 -11.677 1.00 91.25 97 PHE A O 1
ATOM 754 N N . ARG A 1 98 ? 19.508 -6.946 -11.095 1.00 88.31 98 ARG A N 1
ATOM 755 C CA . ARG A 1 98 ? 20.901 -7.209 -10.680 1.00 88.31 98 ARG A CA 1
ATOM 756 C C . ARG A 1 98 ? 21.868 -7.080 -11.854 1.00 88.31 98 ARG A C 1
ATOM 758 O O . ARG A 1 98 ? 22.951 -6.542 -11.676 1.00 88.31 98 ARG A O 1
ATOM 765 N N . ALA A 1 99 ? 21.448 -7.503 -13.045 1.00 89.44 99 ALA A N 1
ATOM 766 C CA . ALA A 1 99 ? 22.226 -7.333 -14.269 1.00 89.44 99 ALA A CA 1
ATOM 767 C C . ALA A 1 99 ? 22.184 -5.896 -14.834 1.00 89.44 99 ALA A C 1
ATOM 769 O O . ALA A 1 99 ? 22.936 -5.584 -15.751 1.00 89.44 99 ALA A O 1
ATOM 770 N N . ARG A 1 100 ? 21.296 -5.020 -14.331 1.00 90.50 100 ARG A N 1
ATOM 771 C CA . ARG A 1 100 ? 21.048 -3.666 -14.868 1.00 90.50 100 ARG A CA 1
ATOM 772 C C . ARG A 1 100 ? 20.854 -2.632 -13.745 1.00 90.50 100 ARG A C 1
ATOM 774 O O . ARG A 1 100 ? 19.746 -2.116 -13.560 1.00 90.50 100 ARG A O 1
ATOM 781 N N . PRO A 1 101 ? 21.914 -2.300 -12.986 1.00 89.25 101 PRO A N 1
ATOM 782 C CA . PRO A 1 101 ? 21.803 -1.420 -11.822 1.00 89.25 101 PRO A CA 1
ATOM 783 C C . PRO A 1 101 ? 21.353 0.008 -12.173 1.00 89.25 101 PRO A C 1
ATOM 785 O O . PRO A 1 101 ? 20.567 0.592 -11.430 1.00 89.25 101 PRO A O 1
ATOM 788 N N . GLN A 1 102 ? 21.774 0.549 -13.321 1.00 90.25 102 GLN A N 1
ATOM 789 C CA . GLN A 1 102 ? 21.374 1.893 -13.766 1.00 90.25 102 GLN A CA 1
ATOM 790 C C . GLN A 1 102 ? 19.871 1.974 -14.074 1.00 90.25 102 GLN A C 1
ATOM 792 O O . GLN A 1 102 ? 19.186 2.891 -13.627 1.00 90.25 102 GLN A O 1
ATOM 797 N N . VAL A 1 103 ? 19.329 0.960 -14.754 1.00 89.50 103 VAL A N 1
ATOM 798 C CA . VAL A 1 103 ? 17.892 0.858 -15.057 1.00 89.50 103 VAL A CA 1
ATOM 799 C C . VAL A 1 103 ? 17.068 0.705 -13.779 1.00 89.50 103 VAL A C 1
ATOM 801 O O . VAL A 1 103 ? 16.021 1.334 -13.626 1.00 89.50 103 VAL A O 1
ATOM 804 N N . LYS A 1 104 ? 17.563 -0.090 -12.819 1.00 89.88 104 LYS A N 1
ATOM 805 C CA . LYS A 1 104 ? 16.959 -0.188 -11.485 1.00 89.88 104 LYS A CA 1
ATOM 806 C C . LYS A 1 104 ? 16.876 1.190 -10.833 1.00 89.88 104 LYS A C 1
ATOM 808 O O . LYS A 1 104 ? 15.818 1.555 -10.335 1.00 89.88 104 LYS A O 1
ATOM 813 N N . GLN A 1 105 ? 17.965 1.953 -10.837 1.00 89.75 105 GLN A N 1
ATOM 814 C CA . GLN A 1 105 ? 17.983 3.280 -10.230 1.00 89.75 105 GLN A CA 1
ATOM 815 C C . GLN A 1 105 ? 16.952 4.208 -10.884 1.00 89.75 105 GLN A C 1
ATOM 817 O O . GLN A 1 105 ? 16.140 4.788 -10.173 1.00 89.75 105 GLN A O 1
ATOM 822 N N . GLN A 1 106 ? 16.909 4.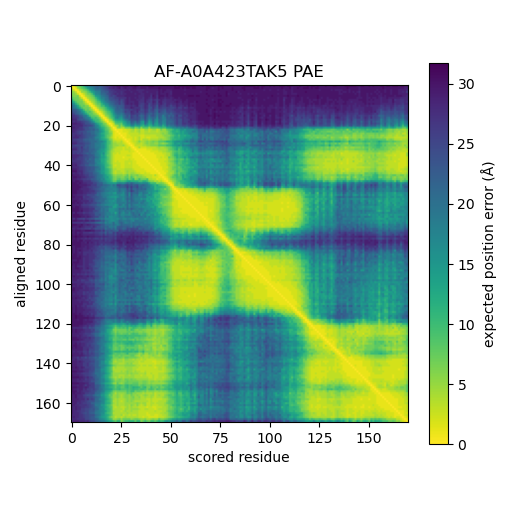274 -12.217 1.00 88.50 106 GLN A N 1
ATOM 823 C CA . GLN A 1 106 ? 15.954 5.111 -12.954 1.00 88.50 106 GLN A CA 1
ATOM 824 C C . GLN A 1 106 ? 14.493 4.756 -12.638 1.00 88.50 106 GLN A C 1
ATOM 826 O O . GLN A 1 106 ? 13.703 5.636 -12.290 1.00 88.50 106 GLN A O 1
ATOM 831 N N . ILE A 1 107 ? 14.140 3.466 -12.681 1.00 88.75 107 ILE A N 1
ATOM 832 C CA . ILE A 1 107 ? 12.778 3.004 -12.380 1.00 88.75 107 ILE A CA 1
ATOM 833 C C . ILE A 1 107 ? 12.396 3.307 -10.929 1.00 88.75 107 ILE A C 1
ATOM 835 O O . ILE A 1 107 ? 11.293 3.786 -10.676 1.00 88.75 107 ILE A O 1
ATOM 839 N N . PHE A 1 108 ? 13.288 3.062 -9.965 1.00 86.25 108 PHE A N 1
ATOM 840 C CA . PHE A 1 108 ? 12.988 3.318 -8.554 1.00 86.25 108 PHE A CA 1
ATOM 841 C C . PHE A 1 108 ? 12.923 4.818 -8.236 1.00 86.25 108 PHE A C 1
ATOM 843 O O . PHE A 1 108 ? 12.080 5.225 -7.438 1.00 86.25 108 PHE A O 1
ATOM 850 N N . SER A 1 109 ? 13.737 5.651 -8.888 1.00 85.81 109 SER A N 1
ATOM 851 C CA . SER A 1 109 ? 13.639 7.111 -8.792 1.00 85.81 109 SER A CA 1
ATOM 852 C C . SER A 1 109 ? 12.317 7.629 -9.366 1.00 85.81 109 SER A C 1
ATOM 854 O O . SER A 1 109 ? 11.647 8.424 -8.708 1.00 85.81 109 SER A O 1
ATOM 856 N N . CYS A 1 110 ? 11.887 7.128 -10.529 1.00 84.81 110 CYS A N 1
ATOM 857 C CA . CYS A 1 110 ? 10.564 7.422 -11.085 1.00 84.81 110 CYS A CA 1
ATOM 858 C C . CYS A 1 110 ? 9.443 6.981 -10.129 1.00 84.81 110 CYS A C 1
ATOM 860 O O . CYS A 1 110 ? 8.549 7.764 -9.805 1.00 84.81 110 CYS A O 1
ATOM 862 N N . ALA A 1 111 ? 9.517 5.755 -9.600 1.00 81.31 111 ALA A N 1
ATOM 863 C CA . ALA A 1 111 ? 8.504 5.224 -8.692 1.00 81.31 111 ALA A CA 1
ATOM 864 C C . ALA A 1 111 ? 8.397 6.081 -7.423 1.00 81.31 111 ALA A C 1
ATOM 866 O O . ALA A 1 111 ? 7.295 6.354 -6.941 1.00 81.31 111 ALA A O 1
ATOM 867 N N . HIS A 1 112 ? 9.535 6.562 -6.918 1.00 75.88 112 HIS A N 1
ATOM 868 C CA . HIS A 1 112 ? 9.590 7.466 -5.778 1.00 75.88 112 HIS A CA 1
ATOM 869 C C . HIS A 1 112 ? 8.933 8.824 -6.082 1.00 75.88 112 HIS A C 1
ATOM 871 O O . HIS A 1 112 ? 8.111 9.293 -5.296 1.00 75.88 112 HIS A O 1
ATOM 877 N N . GLN A 1 113 ? 9.193 9.419 -7.252 1.00 70.44 113 GLN A N 1
ATOM 878 C CA . GLN A 1 113 ? 8.542 10.667 -7.681 1.00 70.44 113 GLN A CA 1
ATOM 879 C C . GLN A 1 113 ? 7.025 10.502 -7.874 1.00 70.44 113 GLN 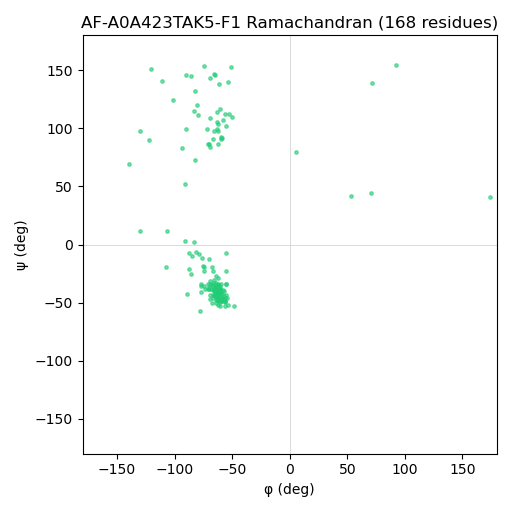A C 1
ATOM 881 O O . GLN A 1 113 ? 6.242 11.356 -7.451 1.00 70.44 113 GLN A O 1
ATOM 886 N N . ILE A 1 114 ? 6.583 9.378 -8.445 1.00 65.81 114 ILE A N 1
ATOM 887 C CA . ILE A 1 114 ? 5.159 9.053 -8.585 1.00 65.81 114 ILE A CA 1
ATOM 888 C C . ILE A 1 114 ? 4.495 8.919 -7.207 1.00 65.81 114 ILE A C 1
ATOM 890 O O . ILE A 1 114 ? 3.371 9.382 -7.018 1.00 65.81 114 ILE A O 1
ATOM 894 N N . GLN A 1 115 ? 5.160 8.317 -6.219 1.00 60.38 115 GLN A N 1
ATOM 895 C CA . GLN A 1 115 ? 4.611 8.205 -4.865 1.00 60.38 115 GLN A CA 1
ATOM 896 C C . GLN A 1 115 ? 4.444 9.556 -4.160 1.00 60.38 115 GLN A C 1
ATOM 898 O O . GLN A 1 115 ? 3.509 9.687 -3.364 1.00 60.38 115 GLN A O 1
ATOM 903 N N . GLN A 1 116 ? 5.303 10.532 -4.470 1.00 53.25 116 GLN A N 1
ATOM 904 C CA . GLN A 1 116 ? 5.229 11.898 -3.947 1.00 53.25 116 GLN A CA 1
ATOM 905 C C . GLN A 1 116 ? 4.134 12.735 -4.632 1.00 53.25 116 GLN A C 1
ATOM 907 O O . GLN A 1 116 ? 3.490 13.545 -3.975 1.00 53.25 116 GLN A O 1
ATOM 912 N N . ARG A 1 117 ? 3.869 12.510 -5.929 1.00 48.91 117 ARG A N 1
ATOM 913 C CA . ARG A 1 117 ? 2.842 13.241 -6.705 1.00 48.91 117 ARG A CA 1
ATOM 914 C C . ARG A 1 117 ? 1.432 12.651 -6.632 1.00 48.91 117 ARG A C 1
ATOM 916 O O . ARG A 1 117 ? 0.494 13.244 -7.160 1.00 48.91 117 ARG A O 1
ATOM 923 N N . ARG A 1 118 ? 1.251 11.471 -6.029 1.00 52.59 118 ARG A N 1
ATOM 924 C CA . ARG A 1 118 ? -0.066 10.822 -5.955 1.00 52.59 118 ARG A CA 1
ATOM 925 C C . ARG A 1 118 ? -0.994 11.599 -5.020 1.00 52.59 118 ARG A C 1
ATOM 927 O O . ARG A 1 118 ? -0.855 11.538 -3.799 1.00 52.59 118 ARG A O 1
ATOM 934 N N . THR A 1 119 ? -1.979 12.256 -5.626 1.00 51.22 119 THR A N 1
ATOM 935 C CA . THR A 1 119 ? -3.202 12.725 -4.972 1.00 51.22 119 THR A CA 1
ATOM 936 C C . THR A 1 119 ? -3.865 11.590 -4.174 1.00 51.22 119 THR A C 1
ATOM 938 O O . THR A 1 119 ? -3.679 10.406 -4.498 1.00 51.22 119 THR A O 1
ATOM 941 N N . PRO A 1 120 ? -4.620 11.908 -3.106 1.00 57.75 120 PRO A N 1
ATOM 942 C CA . PRO A 1 120 ? -5.319 10.904 -2.312 1.00 57.75 120 PRO A CA 1
ATOM 943 C C . PRO A 1 120 ? -6.251 10.067 -3.201 1.00 57.75 120 PRO A C 1
ATOM 945 O O . PRO A 1 120 ? -7.237 10.571 -3.733 1.00 57.75 120 PRO A O 1
ATOM 948 N N . ARG A 1 121 ? -5.954 8.774 -3.390 1.00 65.00 121 ARG A N 1
ATOM 949 C CA . ARG A 1 121 ? -6.793 7.871 -4.199 1.00 65.00 121 ARG A CA 1
ATOM 950 C C . ARG A 1 121 ? -7.973 7.356 -3.371 1.00 65.00 121 ARG A C 1
ATOM 952 O O . ARG A 1 121 ? -7.981 6.195 -2.967 1.00 65.00 121 ARG A O 1
ATOM 959 N N . ARG A 1 122 ? -8.942 8.236 -3.107 1.00 71.69 122 ARG A N 1
ATOM 960 C CA . ARG A 1 122 ? -10.126 7.965 -2.270 1.00 71.69 122 ARG A CA 1
ATOM 961 C C . ARG A 1 122 ? -10.894 6.720 -2.729 1.00 71.69 122 ARG A C 1
ATOM 963 O O . ARG A 1 122 ? -11.048 5.782 -1.954 1.00 71.69 122 ARG A O 1
ATOM 970 N N . GLU A 1 123 ? -11.246 6.648 -4.011 1.00 66.38 123 GLU A N 1
ATOM 971 C CA . GLU A 1 123 ? -12.014 5.524 -4.583 1.00 66.38 123 GLU A CA 1
ATOM 972 C C . GLU A 1 123 ? -11.267 4.182 -4.531 1.00 66.38 123 GLU A C 1
ATOM 974 O O . GLU A 1 123 ? -11.844 3.126 -4.262 1.00 66.38 123 GLU A O 1
ATOM 979 N N . TYR A 1 124 ? -9.944 4.213 -4.693 1.00 70.25 124 TYR A N 1
ATOM 980 C CA . TYR A 1 124 ? -9.121 3.015 -4.533 1.00 70.25 124 TYR A CA 1
ATOM 981 C C . TYR A 1 124 ? -9.087 2.528 -3.077 1.00 70.25 124 TYR A C 1
ATOM 983 O O . TYR A 1 124 ? -9.032 1.328 -2.833 1.00 70.25 124 TYR A O 1
ATOM 991 N N . LEU A 1 125 ? -9.114 3.432 -2.095 1.00 73.19 125 LEU A N 1
ATOM 992 C CA . LEU A 1 125 ? -9.200 3.025 -0.693 1.00 73.19 125 LEU A CA 1
ATOM 993 C C . LEU A 1 125 ? -10.576 2.422 -0.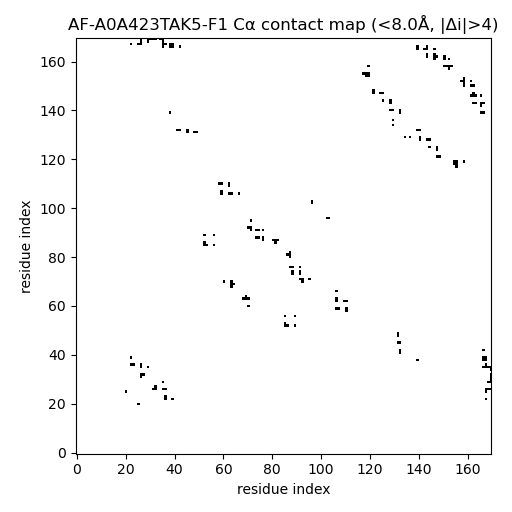398 1.00 73.19 125 LEU A C 1
ATOM 995 O O . LEU A 1 125 ? -10.627 1.318 0.132 1.00 73.19 125 LEU A O 1
ATOM 999 N N . LYS A 1 126 ? -11.676 3.061 -0.823 1.00 75.00 126 LYS A N 1
ATOM 1000 C CA . LYS A 1 126 ? -13.049 2.562 -0.591 1.00 75.00 126 LYS A CA 1
ATOM 1001 C C . LYS A 1 126 ? -13.272 1.140 -1.093 1.00 75.00 126 LYS A C 1
ATOM 1003 O O . LYS A 1 126 ? -13.839 0.315 -0.378 1.00 75.00 126 LYS A O 1
ATOM 1008 N N . THR A 1 127 ? -12.807 0.858 -2.310 1.00 70.12 127 THR A N 1
ATOM 1009 C CA . THR A 1 127 ? -12.928 -0.465 -2.946 1.00 70.12 127 THR A CA 1
ATOM 1010 C C . THR A 1 127 ? -12.101 -1.539 -2.246 1.00 70.12 127 THR A C 1
ATOM 1012 O O . THR A 1 127 ? -12.372 -2.726 -2.402 1.00 70.12 127 THR A O 1
ATOM 1015 N N . ARG A 1 128 ? -11.100 -1.146 -1.453 1.00 71.81 128 ARG A N 1
ATOM 1016 C CA . ARG A 1 128 ? -10.178 -2.073 -0.802 1.00 71.81 128 ARG A CA 1
ATOM 1017 C C . ARG A 1 128 ? -10.386 -2.221 0.700 1.00 71.81 128 ARG A C 1
ATOM 1019 O O . ARG A 1 128 ? -9.956 -3.241 1.217 1.00 71.81 128 ARG A O 1
ATOM 1026 N N . VAL A 1 129 ? -11.054 -1.279 1.378 1.00 74.94 129 VAL A N 1
ATOM 1027 C CA . VAL A 1 129 ? -11.316 -1.352 2.830 1.00 74.94 129 VAL A CA 1
ATOM 1028 C C . VAL A 1 129 ? -11.885 -2.718 3.218 1.00 74.94 129 VAL A C 1
ATOM 1030 O O . VAL A 1 129 ? -11.292 -3.385 4.053 1.00 74.94 129 VAL A O 1
ATOM 1033 N N . VAL A 1 130 ? -12.954 -3.182 2.561 1.00 67.94 130 VAL A N 1
ATOM 1034 C CA . VAL A 1 130 ? -13.601 -4.472 2.890 1.00 67.94 130 VAL A CA 1
ATOM 1035 C C . VAL A 1 130 ? -12.665 -5.657 2.660 1.00 67.94 130 VAL A C 1
ATOM 1037 O O . VAL A 1 130 ? -12.552 -6.531 3.509 1.00 67.94 130 VAL A O 1
ATOM 1040 N N . VAL A 1 131 ? -11.924 -5.646 1.549 1.00 68.88 131 VAL A N 1
ATOM 1041 C CA . VAL A 1 131 ? -10.917 -6.676 1.241 1.00 68.88 131 VAL A CA 1
ATOM 1042 C C . VAL A 1 131 ? -9.793 -6.695 2.284 1.00 68.88 131 VAL A C 1
ATOM 1044 O O . VAL A 1 131 ? -9.156 -7.721 2.501 1.00 68.88 131 VAL A O 1
ATOM 1047 N N . TRP A 1 132 ? -9.511 -5.555 2.909 1.00 70.81 132 TRP A N 1
ATOM 1048 C CA . TRP A 1 132 ? -8.404 -5.389 3.840 1.00 70.81 132 TRP A CA 1
ATOM 1049 C C . TRP A 1 132 ? -8.748 -5.711 5.288 1.00 70.81 132 TRP A C 1
ATOM 1051 O O . TRP A 1 132 ? -7.929 -6.351 5.947 1.00 70.81 132 TRP A O 1
ATOM 1061 N N . VAL A 1 133 ? -9.909 -5.275 5.779 1.00 75.00 133 VAL A N 1
ATOM 1062 C CA . VAL A 1 133 ? -10.334 -5.556 7.160 1.00 75.00 133 VAL A CA 1
ATOM 1063 C C . VAL A 1 133 ? -11.075 -6.886 7.291 1.00 75.00 133 VAL A C 1
ATOM 1065 O O . VAL A 1 133 ? -11.070 -7.471 8.365 1.00 75.00 133 VAL A O 1
ATOM 1068 N N . GLY A 1 134 ? -11.623 -7.411 6.193 1.00 70.25 134 GLY A N 1
ATOM 1069 C CA . GLY A 1 134 ? -12.460 -8.608 6.196 1.00 70.25 134 GLY A CA 1
ATOM 1070 C C . GLY A 1 134 ? -13.943 -8.264 6.331 1.00 70.25 134 GLY A C 1
ATOM 1071 O O . GLY A 1 134 ? -14.314 -7.211 6.848 1.00 70.25 134 GLY A O 1
ATOM 1072 N N . GLU A 1 135 ? -14.802 -9.154 5.837 1.00 71.44 135 GLU A N 1
ATOM 1073 C CA . GLU A 1 135 ? -16.260 -8.952 5.838 1.00 71.44 135 GLU A CA 1
ATOM 1074 C C . GLU A 1 135 ? -16.860 -8.944 7.253 1.00 71.44 135 GLU A C 1
ATOM 1076 O O . GLU A 1 135 ? -17.906 -8.339 7.473 1.00 71.44 135 GLU A O 1
ATOM 1081 N N . GLU A 1 136 ? -16.167 -9.551 8.218 1.00 76.19 136 GLU A N 1
ATOM 1082 C CA . GLU A 1 136 ? -16.589 -9.632 9.620 1.00 76.19 136 GLU A CA 1
ATOM 1083 C C . GLU A 1 136 ? -16.408 -8.297 10.374 1.00 76.19 136 GLU A C 1
ATOM 1085 O O . GLU A 1 136 ? -17.127 -8.010 11.328 1.00 76.19 136 GLU A O 1
ATOM 1090 N N . GLU A 1 137 ? -15.521 -7.414 9.899 1.00 80.00 137 GLU A N 1
ATOM 1091 C CA . GLU A 1 137 ? -15.181 -6.128 10.531 1.00 80.00 137 GLU A CA 1
ATOM 1092 C C . GLU A 1 137 ? -16.062 -4.972 10.029 1.00 80.00 137 GLU A C 1
ATOM 1094 O O . GLU A 1 137 ? -15.580 -3.924 9.586 1.00 80.00 137 GLU A O 1
ATOM 1099 N N . THR A 1 138 ? -17.383 -5.152 10.076 1.00 80.94 138 THR A N 1
ATOM 1100 C CA . THR A 1 138 ? -18.354 -4.216 9.476 1.00 80.94 138 THR A CA 1
ATOM 1101 C C . THR A 1 138 ? -18.292 -2.802 10.068 1.00 80.94 138 THR A C 1
ATOM 1103 O O . THR A 1 138 ? -18.368 -1.819 9.324 1.00 80.94 138 THR A O 1
ATOM 1106 N N . ILE A 1 139 ? -18.087 -2.682 11.385 1.00 84.25 139 ILE A N 1
ATOM 1107 C CA . ILE A 1 139 ? -17.982 -1.396 12.094 1.00 84.25 139 ILE A CA 1
ATOM 1108 C C . ILE A 1 139 ? -16.711 -0.651 11.669 1.00 84.25 139 ILE A C 1
ATOM 1110 O O . ILE A 1 139 ? -16.777 0.506 11.249 1.00 84.25 139 ILE A O 1
ATOM 1114 N N . LEU A 1 140 ? -15.558 -1.324 11.702 1.00 84.19 140 LEU A N 1
ATOM 1115 C CA . LEU A 1 140 ? -14.278 -0.743 11.296 1.00 84.19 140 LEU A CA 1
ATOM 1116 C C . LEU A 1 140 ? -14.279 -0.371 9.804 1.00 84.19 140 LEU A C 1
ATOM 1118 O O . LEU A 1 140 ? -13.792 0.698 9.432 1.00 84.19 140 LEU A O 1
ATOM 1122 N N . ALA A 1 141 ? -14.885 -1.199 8.947 1.00 84.00 141 ALA A N 1
ATOM 1123 C CA . ALA A 1 141 ? -15.068 -0.887 7.532 1.00 84.00 141 ALA A CA 1
ATOM 1124 C C . ALA A 1 141 ? -15.922 0.376 7.321 1.00 84.00 141 ALA A C 1
ATOM 1126 O O . ALA A 1 141 ? -15.609 1.196 6.452 1.00 84.00 141 ALA A O 1
ATOM 1127 N N . GLY A 1 142 ? -16.985 0.546 8.114 1.00 84.75 142 GLY A N 1
ATOM 1128 C CA . GLY A 1 142 ? -17.829 1.741 8.114 1.00 84.75 142 GLY A CA 1
ATOM 1129 C C . GLY A 1 142 ? -17.066 2.998 8.534 1.00 84.75 142 GLY A C 1
ATOM 1130 O O . GLY A 1 142 ? -17.102 4.002 7.822 1.00 84.75 142 GLY A O 1
ATOM 1131 N N . LEU A 1 143 ? -16.307 2.923 9.631 1.00 87.00 143 LEU A N 1
ATOM 1132 C CA . LEU A 1 143 ? -15.487 4.031 10.134 1.00 87.00 143 LEU A CA 1
ATOM 1133 C C . LEU A 1 143 ? -14.398 4.443 9.134 1.00 87.00 143 LEU A C 1
ATOM 1135 O O . LEU A 1 143 ? -14.241 5.627 8.838 1.00 87.00 143 LEU A O 1
ATOM 1139 N N . LEU A 1 144 ? -13.697 3.476 8.537 1.00 86.56 144 LEU A N 1
ATOM 1140 C CA . LEU A 1 144 ? -12.692 3.747 7.506 1.00 86.56 144 LEU A CA 1
ATOM 1141 C C . LEU A 1 144 ? -13.304 4.417 6.271 1.00 86.56 144 LEU A C 1
ATOM 1143 O O . LEU A 1 144 ? -12.718 5.355 5.736 1.00 86.56 144 LEU A O 1
ATOM 1147 N N . ARG A 1 145 ? -14.483 3.970 5.817 1.00 86.06 145 ARG A N 1
ATOM 1148 C CA . ARG A 1 145 ? -15.203 4.605 4.697 1.00 86.06 145 ARG A CA 1
ATOM 1149 C C . ARG A 1 145 ? -15.615 6.037 5.027 1.00 86.06 145 ARG A C 1
ATOM 1151 O O . ARG A 1 145 ? -15.352 6.924 4.221 1.00 86.06 145 ARG A O 1
ATOM 1158 N N . SER A 1 146 ? -16.167 6.259 6.219 1.00 87.62 146 SER A N 1
ATOM 1159 C CA . SER A 1 146 ? -16.513 7.596 6.708 1.00 87.62 146 SER A CA 1
ATOM 1160 C C . SER A 1 146 ? -15.296 8.525 6.698 1.00 87.62 146 SER A C 1
ATOM 1162 O O . SER A 1 146 ? -15.351 9.611 6.120 1.00 87.62 146 SER A O 1
ATOM 1164 N N . ASN A 1 147 ? -14.157 8.073 7.234 1.00 88.44 147 ASN A N 1
ATOM 1165 C CA . ASN A 1 147 ? -12.941 8.883 7.249 1.00 88.44 147 ASN A CA 1
ATOM 1166 C C . ASN A 1 147 ? -12.377 9.119 5.837 1.00 88.44 147 ASN A C 1
ATOM 1168 O O . ASN A 1 147 ? -11.870 10.199 5.550 1.00 88.44 147 ASN A O 1
ATOM 1172 N N . ILE A 1 148 ? -12.482 8.154 4.917 1.00 86.00 148 ILE A N 1
ATOM 1173 C CA . ILE A 1 148 ? -12.090 8.356 3.509 1.00 86.00 148 ILE A CA 1
ATOM 1174 C C . ILE A 1 148 ? -12.868 9.515 2.869 1.00 86.00 148 ILE A C 1
ATOM 1176 O O . ILE A 1 148 ? -12.296 10.296 2.099 1.00 86.00 148 ILE A O 1
ATOM 1180 N N . ASP A 1 149 ? -14.155 9.640 3.184 1.00 85.88 149 ASP A N 1
ATOM 1181 C CA . ASP A 1 149 ? -15.000 10.705 2.654 1.00 85.88 149 ASP A CA 1
ATOM 1182 C C . ASP A 1 149 ? -14.752 12.052 3.347 1.00 85.88 149 ASP A C 1
ATOM 1184 O O . ASP A 1 149 ? -14.636 13.079 2.667 1.00 85.88 149 ASP A O 1
ATOM 1188 N N . SER A 1 150 ? -14.578 12.054 4.669 1.00 86.44 150 SER A N 1
ATOM 1189 C CA . SER A 1 150 ? -14.481 13.276 5.476 1.00 86.44 150 SER A CA 1
ATOM 1190 C C . SER A 1 150 ? -13.075 13.886 5.562 1.00 86.44 150 SER A C 1
ATOM 1192 O O . SER A 1 150 ? -12.945 15.098 5.727 1.00 86.44 150 SER A O 1
ATOM 1194 N N . CYS A 1 151 ? -12.003 13.102 5.401 1.00 85.56 151 CYS A N 1
ATOM 1195 C CA . CYS A 1 151 ? -10.632 13.590 5.579 1.00 85.56 151 CYS A CA 1
ATOM 1196 C C . CYS A 1 151 ? -10.177 14.523 4.442 1.00 85.56 151 CYS A C 1
ATOM 1198 O O . CYS A 1 151 ? -9.718 14.082 3.382 1.00 85.56 151 CYS A O 1
ATOM 1200 N N . SER A 1 152 ? -10.222 15.837 4.666 1.00 80.69 152 SER A N 1
ATOM 1201 C CA . SER A 1 152 ? -9.639 16.850 3.777 1.00 80.69 152 SER A CA 1
ATOM 1202 C C . SER A 1 152 ? -8.218 17.214 4.221 1.00 80.69 152 SER A C 1
ATOM 1204 O O . SER A 1 152 ? -8.010 18.198 4.928 1.00 80.69 152 SER A O 1
ATOM 1206 N N . ALA A 1 153 ? -7.222 16.418 3.827 1.00 77.62 153 ALA A N 1
ATOM 1207 C CA . ALA A 1 153 ? -5.825 16.711 4.144 1.00 77.62 153 ALA A CA 1
ATOM 1208 C C . ALA A 1 153 ? -5.024 17.105 2.887 1.00 77.62 153 ALA A C 1
ATOM 1210 O O . ALA A 1 153 ? -5.205 16.488 1.833 1.00 77.62 153 ALA A O 1
ATOM 1211 N N . PRO A 1 154 ? -4.114 18.093 2.987 1.00 69.50 154 PRO A N 1
ATOM 1212 C CA . PRO A 1 154 ? -3.395 18.650 1.837 1.00 69.50 154 PRO A CA 1
ATOM 1213 C C . PRO A 1 154 ? -2.293 17.728 1.301 1.00 69.50 154 PRO A C 1
ATOM 1215 O O . PRO A 1 154 ? -1.858 17.877 0.162 1.00 69.50 154 PRO A O 1
ATOM 1218 N N . SER A 1 155 ? -1.833 16.764 2.104 1.00 70.38 155 SER A N 1
ATOM 1219 C CA . SER A 1 155 ? -0.823 15.786 1.706 1.00 70.38 155 SER A CA 1
ATOM 1220 C C . SER A 1 155 ? -1.362 14.367 1.818 1.00 70.38 155 SER A C 1
ATOM 1222 O O . SER A 1 155 ? -2.200 14.056 2.666 1.00 70.38 155 SER A O 1
ATOM 1224 N N . ARG A 1 156 ? -0.837 13.463 0.984 1.00 70.19 156 ARG A N 1
ATOM 1225 C CA . ARG A 1 156 ? -1.174 12.035 1.041 1.00 70.19 156 ARG A CA 1
ATOM 1226 C C . ARG A 1 156 ? -0.888 11.438 2.420 1.00 70.19 156 ARG A C 1
ATOM 1228 O O . ARG A 1 156 ? -1.672 10.627 2.892 1.00 70.19 156 ARG A O 1
ATOM 1235 N N . GLN A 1 157 ? 0.221 11.822 3.048 1.00 71.31 157 GLN A N 1
ATOM 1236 C CA . GLN A 1 157 ? 0.583 11.328 4.374 1.00 71.31 157 GLN A CA 1
ATOM 1237 C C . GLN A 1 157 ? -0.441 11.770 5.422 1.00 71.31 157 GLN A C 1
ATOM 1239 O O . GLN A 1 157 ? -0.977 10.918 6.119 1.00 71.31 157 GLN A O 1
ATOM 1244 N N . ALA A 1 158 ? -0.778 13.062 5.470 1.00 73.00 158 ALA A N 1
ATOM 1245 C CA . ALA A 1 158 ? -1.779 13.580 6.401 1.00 73.00 158 ALA A CA 1
ATOM 1246 C C . ALA A 1 158 ? -3.171 12.978 6.142 1.00 73.00 158 ALA A C 1
ATOM 1248 O O . ALA A 1 158 ? -3.901 12.664 7.079 1.00 73.00 158 ALA A O 1
ATOM 1249 N N . TYR A 1 159 ? -3.512 12.749 4.872 1.00 79.75 159 TYR A N 1
ATOM 1250 C CA . TYR A 1 159 ? -4.761 12.101 4.485 1.00 79.75 159 TYR A CA 1
ATOM 1251 C C . TYR A 1 159 ? -4.825 10.659 4.995 1.00 79.75 159 TYR A C 1
ATOM 1253 O O . TYR A 1 159 ? -5.818 10.264 5.595 1.00 79.75 159 TYR A O 1
ATOM 1261 N N . LEU A 1 160 ? -3.762 9.874 4.791 1.00 77.81 160 LEU A N 1
ATOM 1262 C CA . LEU A 1 160 ? -3.716 8.491 5.263 1.00 77.81 160 LEU A CA 1
ATOM 1263 C C . LEU A 1 160 ? -3.726 8.423 6.792 1.00 77.81 160 LEU A C 1
ATOM 1265 O O . LEU A 1 160 ? -4.441 7.586 7.328 1.00 77.81 160 LEU A O 1
ATOM 1269 N N . SER A 1 161 ? -3.011 9.315 7.484 1.00 79.38 161 SER A N 1
ATOM 1270 C CA . SER A 1 161 ? -3.082 9.402 8.946 1.00 79.38 161 SER A CA 1
ATOM 1271 C C . SER A 1 161 ? -4.519 9.624 9.419 1.00 79.38 161 SER A C 1
ATOM 1273 O O . SER A 1 161 ? -5.000 8.849 10.232 1.00 79.38 161 SER A O 1
ATOM 1275 N N . CYS A 1 162 ? -5.232 10.599 8.840 1.00 82.62 162 CYS A N 1
ATOM 1276 C CA . CYS A 1 162 ? -6.633 10.881 9.166 1.00 82.62 162 CYS A CA 1
ATOM 1277 C C . CYS A 1 162 ? -7.561 9.685 8.882 1.00 82.62 162 CYS A C 1
ATOM 1279 O O . CYS A 1 162 ? -8.384 9.318 9.718 1.00 82.62 162 CYS A O 1
ATOM 1281 N N . VAL A 1 163 ? -7.402 9.020 7.731 1.00 83.69 163 VAL A N 1
ATOM 1282 C CA . VAL A 1 163 ? -8.203 7.831 7.396 1.00 83.69 163 VAL A CA 1
ATOM 1283 C C . VAL A 1 163 ? -8.005 6.726 8.427 1.00 83.69 163 VAL A C 1
ATOM 1285 O O . VAL A 1 163 ? -8.977 6.171 8.933 1.00 83.69 163 VAL A O 1
ATOM 1288 N N . PHE A 1 164 ? -6.752 6.433 8.765 1.00 83.94 164 PHE A N 1
ATOM 1289 C CA . PHE A 1 164 ? -6.410 5.332 9.657 1.00 83.94 164 PHE A CA 1
ATOM 1290 C C . PHE A 1 164 ? -6.516 5.674 11.147 1.00 83.94 164 PHE A C 1
ATOM 1292 O O . PHE A 1 164 ? -6.300 4.789 11.969 1.00 83.94 164 PHE A O 1
ATOM 1299 N N . GLU A 1 165 ? -6.943 6.889 11.514 1.00 82.62 165 GLU A N 1
ATOM 1300 C CA . GLU A 1 165 ? -7.402 7.183 12.880 1.00 82.62 165 GLU A CA 1
ATOM 1301 C C . GLU A 1 165 ? -8.523 6.232 13.320 1.00 82.62 165 GLU A C 1
ATOM 1303 O O . GLU A 1 165 ? -8.538 5.805 14.471 1.00 82.62 165 GLU A O 1
ATOM 1308 N N . ALA A 1 166 ? -9.393 5.815 12.389 1.00 83.75 166 ALA A N 1
ATOM 1309 C CA . ALA A 1 166 ? -10.472 4.851 12.635 1.00 83.75 166 ALA A CA 1
ATOM 1310 C C . ALA A 1 166 ? -9.991 3.513 13.226 1.00 83.75 166 ALA A C 1
ATOM 1312 O O . ALA A 1 166 ? -10.755 2.803 13.869 1.00 83.75 166 ALA A O 1
ATOM 1313 N N . CYS A 1 167 ? -8.720 3.156 13.029 1.00 83.12 167 CYS A N 1
ATOM 1314 C CA . CYS A 1 167 ? -8.138 1.945 13.604 1.00 83.12 167 CYS A CA 1
ATOM 1315 C C . CYS A 1 167 ? -7.952 2.015 15.123 1.00 83.12 167 CYS A C 1
ATOM 1317 O O . CYS A 1 167 ? -7.646 1.002 15.741 1.00 83.12 167 CYS A O 1
ATOM 1319 N N . TYR A 1 168 ? -8.086 3.204 15.707 1.00 81.88 168 TYR A N 1
ATOM 1320 C CA . TYR A 1 168 ? -7.792 3.473 17.111 1.00 81.88 168 TYR A CA 1
ATOM 1321 C C . TYR A 1 168 ? -8.943 4.207 17.809 1.00 81.88 168 TYR A C 1
ATOM 1323 O O . TYR A 1 168 ? -8.769 4.730 18.907 1.00 81.88 168 TYR A O 1
ATOM 1331 N N . THR A 1 169 ? -10.107 4.282 17.165 1.00 73.25 169 THR A N 1
ATOM 1332 C CA . THR A 1 169 ? -11.336 4.748 17.803 1.00 73.25 169 THR A CA 1
ATOM 1333 C C . THR A 1 169 ? -11.975 3.593 18.588 1.00 73.25 169 THR A C 1
ATOM 1335 O O . THR A 1 169 ? -12.095 2.505 18.003 1.00 73.25 169 THR A O 1
ATOM 1338 N N . PRO A 1 170 ? -12.374 3.819 19.858 1.00 57.09 170 PRO A N 1
ATOM 1339 C CA . PRO A 1 170 ? -13.119 2.850 20.664 1.00 57.09 170 PRO A CA 1
ATOM 1340 C C . PRO A 1 170 ? -14.342 2.289 19.927 1.00 57.09 170 PRO A C 1
ATOM 1342 O O . PRO A 1 170 ? -15.012 3.052 19.197 1.00 57.09 170 PRO A O 1
#

Solvent-accessible surface area (backbone atoms only — not comparable to full-atom values): 10020 Å² total; per-residue (Å²): 137,88,83,80,81,79,79,78,79,77,75,72,75,76,73,80,72,82,78,72,79,53,56,69,72,60,18,68,80,34,94,36,41,70,61,10,46,53,41,33,48,48,47,49,50,29,63,74,62,55,57,67,51,62,57,48,52,49,40,45,51,58,28,22,60,76,69,72,47,87,72,84,74,84,65,91,67,70,82,88,56,64,94,48,67,61,59,36,41,51,52,52,50,53,57,56,34,71,79,32,60,68,60,42,50,55,32,51,52,45,38,52,51,50,64,73,68,47,69,76,59,51,70,65,46,61,74,37,42,49,78,49,63,36,83,85,37,55,66,58,40,50,43,34,47,51,26,52,74,66,49,86,47,99,42,48,67,56,27,51,52,50,22,56,46,46,32,48,51,92